Protein AF-A0A4S8JL20-F1 (afdb_monomer)

Nearest PDB structures (foldseek):
  6w2r-assembly4_D  TM=4.572E-01  e=1.177E-01  synthetic construct
  6zqd-assembly1_US  TM=4.495E-01  e=6.720E+00  Saccharomyces cerevisiae S288C

Solvent-accessible surface area (backbone atoms only — not comparable to full-atom values): 9460 Å² total; per-residue (Å²): 143,89,70,72,68,68,56,54,59,50,54,54,48,52,52,51,47,53,51,30,51,49,53,40,46,62,58,33,52,90,50,98,82,57,71,54,55,55,72,45,85,57,51,56,55,28,53,52,49,51,48,48,51,33,63,77,61,71,38,64,65,54,44,59,68,48,43,67,31,52,53,39,30,49,55,48,46,64,69,33,50,93,78,48,92,52,80,47,53,68,50,49,52,54,51,50,50,48,37,75,76,45,12,79,82,64,72,48,76,50,66,66,58,52,51,49,40,59,66,55,47,42,70,71,44,50,87,40,68,69,43,40,49,54,50,50,51,52,48,63,76,39,40,69,61,42,53,74,76,38,65,65,52,60,66,56,51,52,59,49,61,68,68,73,110

Secondary structure (DSSP, 8-state):
---HHHHHHHHHHHHHHHHHHHHHHHHT---TT---GGGSTTHHHHHHHHHHHHHHHT-HHHHHHHHHHHHHHHHHHHHHGGG-SS--HHHHHHHHHHHHHHTTTTT---HHHHHHIIIIIIHHHTTSHHHHHHHHHHHHHHHHHHHHH-TTHHHHHHHHHTT--

Structure (mmCIF, N/CA/C/O backbone):
data_AF-A0A4S8JL20-F1
#
_entry.id   AF-A0A4S8JL20-F1
#
loop_
_atom_site.group_PDB
_atom_site.id
_atom_site.type_symbol
_atom_site.label_atom_id
_atom_site.label_alt_id
_atom_site.label_comp_id
_atom_site.label_asym_id
_atom_site.label_entity_id
_atom_site.label_seq_id
_atom_site.pdbx_PDB_ins_code
_atom_site.Cartn_x
_atom_site.Cartn_y
_atom_site.Cartn_z
_atom_site.occupancy
_atom_site.B_iso_or_equiv
_atom_site.auth_seq_id
_atom_site.auth_comp_id
_atom_site.auth_asym_id
_atom_site.auth_atom_id
_atom_site.pdbx_PDB_model_num
ATOM 1 N N . MET A 1 1 ? -23.885 -17.151 32.090 1.00 40.88 1 MET A N 1
ATOM 2 C CA . MET A 1 1 ? -22.483 -16.675 32.041 1.00 40.88 1 MET A CA 1
ATOM 3 C C . MET A 1 1 ? -21.943 -16.972 30.650 1.00 40.88 1 MET A C 1
ATOM 5 O O . MET A 1 1 ? -21.710 -18.134 30.361 1.00 40.88 1 MET A O 1
ATOM 9 N N . ALA A 1 2 ? -21.852 -15.974 29.768 1.00 46.06 2 ALA A N 1
ATOM 10 C CA . ALA A 1 2 ? -21.387 -16.148 28.382 1.00 46.06 2 ALA A CA 1
ATOM 11 C C . ALA A 1 2 ? -20.677 -14.880 27.857 1.00 46.06 2 ALA A C 1
ATOM 13 O O . ALA A 1 2 ? -20.915 -14.448 26.737 1.00 46.06 2 ALA A O 1
ATOM 14 N N . THR A 1 3 ? -19.847 -14.242 28.689 1.00 47.47 3 THR A N 1
ATOM 15 C CA . THR A 1 3 ? -19.202 -12.947 28.381 1.00 47.47 3 THR A CA 1
ATOM 16 C C . THR A 1 3 ? -17.670 -12.989 28.326 1.00 47.47 3 THR A C 1
ATOM 18 O O . THR A 1 3 ? -17.055 -11.981 28.011 1.00 47.47 3 THR A O 1
ATOM 21 N N . THR A 1 4 ? -17.024 -14.132 28.573 1.00 54.81 4 THR A N 1
ATOM 22 C CA . THR A 1 4 ? -15.557 -14.185 28.765 1.00 54.81 4 THR A CA 1
ATOM 23 C C . THR A 1 4 ? -14.744 -14.393 27.476 1.00 54.81 4 THR A C 1
ATOM 25 O O . THR A 1 4 ? -13.574 -14.033 27.429 1.00 54.81 4 THR A O 1
ATOM 28 N N . THR A 1 5 ? -15.325 -14.932 26.400 1.00 53.25 5 THR A N 1
ATOM 29 C CA . THR A 1 5 ? -14.573 -15.272 25.172 1.00 53.25 5 THR A CA 1
ATOM 30 C C . THR A 1 5 ? -14.430 -14.113 24.183 1.00 53.25 5 THR A C 1
ATOM 32 O O . THR A 1 5 ? -13.385 -13.979 23.550 1.00 53.25 5 THR A O 1
ATOM 35 N N . ALA A 1 6 ? -15.441 -13.246 24.066 1.00 56.75 6 ALA A N 1
ATOM 36 C CA . ALA A 1 6 ? -15.399 -12.102 23.151 1.00 56.75 6 ALA A CA 1
ATOM 37 C C . ALA A 1 6 ? -14.403 -11.019 23.611 1.00 56.75 6 ALA A C 1
ATOM 39 O O . ALA A 1 6 ? -13.698 -10.439 22.788 1.00 56.75 6 ALA A O 1
ATOM 40 N N . ASP A 1 7 ? -14.298 -10.802 24.923 1.00 57.28 7 ASP A N 1
ATOM 41 C CA . ASP A 1 7 ? -13.452 -9.765 25.524 1.00 57.28 7 ASP A CA 1
ATOM 42 C C . ASP A 1 7 ? -11.949 -10.062 25.350 1.00 57.28 7 ASP A C 1
ATOM 44 O O . ASP A 1 7 ? -11.181 -9.203 24.922 1.00 57.28 7 ASP A O 1
ATOM 48 N N . SER A 1 8 ? -11.536 -11.325 25.530 1.00 60.75 8 SER A N 1
ATOM 49 C CA . SER A 1 8 ? -10.141 -11.745 25.306 1.00 60.75 8 SER A CA 1
ATOM 50 C C . SER A 1 8 ? -9.703 -11.560 23.849 1.00 60.75 8 SER A C 1
ATOM 52 O O . SER A 1 8 ? -8.616 -11.053 23.589 1.00 60.75 8 SER A O 1
ATOM 54 N N . SER A 1 9 ? -10.572 -11.903 22.889 1.00 65.00 9 SER A N 1
ATOM 55 C CA . SER A 1 9 ? -10.258 -11.789 21.456 1.00 65.00 9 SER A CA 1
ATOM 56 C C . SER A 1 9 ? -10.052 -10.343 20.990 1.00 65.00 9 SER A C 1
ATOM 58 O O . SER A 1 9 ? -9.282 -10.080 20.064 1.00 65.00 9 SER A O 1
ATOM 60 N N . ARG A 1 10 ? -10.720 -9.390 21.651 1.00 68.69 10 ARG A N 1
ATOM 61 C CA . ARG A 1 10 ? -10.596 -7.960 21.371 1.00 68.69 10 ARG A CA 1
ATOM 62 C C . ARG A 1 10 ? -9.290 -7.397 21.926 1.00 68.69 10 ARG A C 1
ATOM 64 O O . ARG A 1 10 ? -8.589 -6.690 21.209 1.00 68.69 10 ARG A O 1
ATOM 71 N N . VAL A 1 11 ? -8.942 -7.757 23.159 1.00 71.81 11 VAL A N 1
ATOM 72 C CA . VAL A 1 11 ? -7.690 -7.333 23.806 1.00 71.81 11 VAL A CA 1
ATOM 73 C C . VAL A 1 11 ? -6.467 -7.845 23.041 1.00 71.81 11 VAL A C 1
ATOM 75 O O . VAL A 1 11 ? -5.492 -7.113 22.875 1.00 71.81 11 VAL A O 1
ATOM 78 N N . ASP A 1 12 ? -6.516 -9.078 22.538 1.00 76.62 12 ASP A N 1
ATOM 79 C CA . ASP A 1 12 ? -5.417 -9.638 21.748 1.00 76.62 12 ASP A CA 1
ATOM 80 C C . ASP A 1 12 ? -5.263 -8.919 20.397 1.00 76.62 12 ASP A C 1
ATOM 82 O O . ASP A 1 12 ? -4.142 -8.609 19.992 1.00 76.62 12 ASP A O 1
ATOM 86 N N . ARG A 1 13 ? -6.375 -8.542 19.749 1.00 77.44 13 ARG A N 1
ATOM 87 C CA . ARG A 1 13 ? -6.371 -7.733 18.516 1.00 77.44 13 ARG A CA 1
ATOM 88 C C . ARG A 1 13 ? -5.818 -6.323 18.740 1.00 77.44 13 ARG A C 1
ATOM 90 O O . ARG A 1 13 ? -5.075 -5.821 17.903 1.00 77.44 13 ARG A O 1
ATOM 97 N N . GLU A 1 14 ? -6.166 -5.681 19.852 1.00 79.38 14 GLU A N 1
ATOM 98 C CA . GLU A 1 14 ? -5.657 -4.348 20.202 1.00 79.38 14 GLU A CA 1
ATOM 99 C C . GLU A 1 14 ? -4.142 -4.374 20.475 1.00 79.38 14 GLU A C 1
ATOM 101 O O . GLU A 1 14 ? -3.418 -3.488 20.018 1.00 79.38 14 GLU A O 1
ATOM 106 N N . LYS A 1 15 ? -3.635 -5.420 21.142 1.00 82.81 15 LYS A N 1
ATOM 107 C CA . LYS A 1 15 ? -2.187 -5.618 21.338 1.00 82.81 15 LYS A CA 1
ATOM 108 C C . LYS A 1 15 ? -1.448 -5.854 20.020 1.00 82.81 15 LYS A C 1
ATOM 110 O O . LYS A 1 15 ? -0.370 -5.290 19.829 1.00 82.81 15 LYS A O 1
ATOM 115 N N . ASP A 1 16 ? -2.019 -6.665 19.131 1.00 87.94 16 ASP A N 1
ATOM 116 C CA . ASP A 1 16 ? -1.450 -6.956 17.809 1.00 87.94 16 ASP A CA 1
ATOM 117 C C . ASP A 1 16 ? -1.391 -5.688 16.939 1.00 87.94 16 ASP A C 1
ATOM 119 O O . ASP A 1 16 ? -0.351 -5.343 16.371 1.00 87.94 16 ASP A O 1
ATOM 123 N N . TRP A 1 17 ? -2.474 -4.905 16.940 1.00 89.50 17 TRP A N 1
ATOM 124 C CA . TRP A 1 17 ? -2.530 -3.590 16.299 1.00 89.50 17 TRP A CA 1
ATOM 125 C C . TRP A 1 17 ? -1.431 -2.652 16.802 1.00 89.50 17 TRP A C 1
ATOM 127 O O . TRP A 1 17 ? -0.679 -2.075 16.012 1.00 89.50 17 TRP A O 1
ATOM 137 N N . ASP A 1 18 ? -1.312 -2.508 18.120 1.00 92.25 18 ASP A N 1
ATOM 138 C CA . ASP A 1 18 ? -0.335 -1.621 18.740 1.00 92.25 18 ASP A CA 1
ATOM 139 C C . ASP A 1 18 ? 1.110 -2.038 18.446 1.00 92.25 18 ASP A C 1
ATOM 141 O O . ASP A 1 18 ? 1.989 -1.177 18.329 1.00 92.25 18 ASP A O 1
ATOM 145 N N . PHE A 1 19 ? 1.383 -3.339 18.344 1.00 92.69 19 PHE A N 1
ATOM 146 C CA . PHE A 1 19 ? 2.692 -3.852 17.948 1.00 92.69 19 PHE A CA 1
ATOM 147 C C . PHE A 1 19 ? 3.037 -3.425 16.516 1.00 92.69 19 PHE A C 1
ATOM 149 O O . PHE A 1 19 ? 4.073 -2.789 16.282 1.00 92.69 19 PHE A O 1
ATOM 156 N N . HIS A 1 20 ? 2.143 -3.694 15.563 1.00 94.31 20 HIS A N 1
ATOM 157 C CA . HIS A 1 20 ? 2.377 -3.356 14.162 1.00 94.31 20 HIS A CA 1
ATOM 158 C C . HIS A 1 20 ? 2.422 -1.843 13.924 1.00 94.31 20 HIS A C 1
ATOM 160 O O . HIS A 1 20 ? 3.275 -1.361 13.176 1.00 94.31 20 HIS A O 1
ATOM 166 N N . LEU A 1 21 ? 1.597 -1.061 14.625 1.00 92.69 21 LEU A N 1
ATOM 167 C CA . LEU A 1 21 ? 1.604 0.397 14.515 1.00 92.69 21 LEU A CA 1
ATOM 168 C C . LEU A 1 21 ? 2.922 1.003 15.023 1.00 92.69 21 LEU A C 1
ATOM 170 O O . LEU A 1 21 ? 3.432 1.963 14.439 1.00 92.69 21 LEU A O 1
ATOM 174 N N . ARG A 1 22 ? 3.516 0.428 16.078 1.00 92.25 22 ARG A N 1
ATOM 175 C CA . ARG A 1 22 ? 4.854 0.822 16.553 1.00 92.25 22 ARG A CA 1
ATOM 176 C C . ARG A 1 22 ? 5.938 0.498 15.523 1.00 92.25 22 ARG A C 1
ATOM 178 O O . ARG A 1 22 ? 6.806 1.341 15.299 1.00 92.25 22 ARG A O 1
ATOM 185 N N . SER A 1 23 ? 5.867 -0.666 14.873 1.00 91.81 23 SER A N 1
ATOM 186 C CA . SER A 1 23 ? 6.782 -1.044 13.782 1.00 91.81 23 SER A CA 1
ATOM 187 C C . SER A 1 23 ? 6.697 -0.060 12.605 1.00 91.81 23 SER A C 1
ATOM 189 O O . SER A 1 23 ? 7.731 0.438 12.151 1.00 91.81 23 SER A O 1
ATOM 191 N N . LEU A 1 24 ? 5.482 0.318 12.186 1.00 91.88 24 LEU A N 1
ATOM 192 C CA . LEU A 1 24 ? 5.260 1.351 11.167 1.00 91.88 24 LEU A CA 1
ATOM 193 C C . LEU A 1 24 ? 5.849 2.698 11.591 1.00 91.88 24 LEU A C 1
ATOM 195 O O . LEU A 1 24 ? 6.581 3.313 10.826 1.00 91.88 24 LEU A O 1
ATOM 199 N N . SER A 1 25 ? 5.570 3.139 12.818 1.00 90.56 25 SER A N 1
ATOM 200 C CA . SER A 1 25 ? 6.074 4.409 13.352 1.00 90.56 25 SER A CA 1
ATOM 201 C C . SER A 1 25 ? 7.604 4.466 13.386 1.00 90.56 25 SER A C 1
ATOM 203 O O . SER A 1 25 ? 8.195 5.476 13.006 1.00 90.56 25 SER A O 1
ATOM 205 N N . SER A 1 26 ? 8.266 3.371 13.775 1.00 89.00 26 SER A N 1
ATOM 206 C CA . SER A 1 26 ? 9.731 3.273 13.766 1.00 89.00 26 SER A CA 1
ATOM 207 C C . SER A 1 26 ? 10.296 3.410 12.352 1.00 89.00 26 SER A C 1
ATOM 209 O O . SER A 1 26 ? 11.214 4.196 12.124 1.00 89.00 26 SER A O 1
ATOM 211 N N . ASN A 1 27 ? 9.694 2.707 11.390 1.00 88.62 27 ASN A N 1
ATOM 212 C CA . ASN A 1 27 ? 10.085 2.750 9.982 1.00 88.62 27 ASN A CA 1
ATOM 213 C C . ASN A 1 27 ? 9.594 4.008 9.244 1.00 88.62 27 ASN A C 1
ATOM 215 O O . ASN A 1 27 ? 10.004 4.257 8.117 1.00 88.62 27 ASN A O 1
ATOM 219 N N . ALA A 1 28 ? 8.752 4.840 9.854 1.00 85.44 28 ALA A N 1
ATOM 220 C CA . ALA A 1 28 ? 8.304 6.114 9.294 1.00 85.44 28 ALA A CA 1
ATOM 221 C C . ALA A 1 28 ? 9.170 7.310 9.736 1.00 85.44 28 ALA A C 1
ATOM 223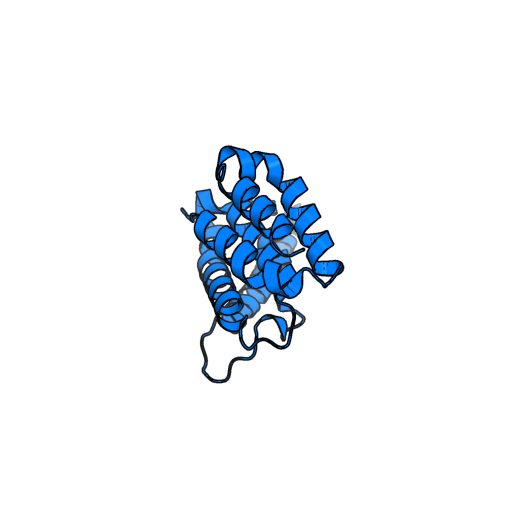 O O . ALA A 1 28 ? 8.939 8.430 9.282 1.00 85.44 28 ALA A O 1
ATOM 224 N N . ARG A 1 29 ? 10.148 7.114 10.633 1.00 81.75 29 ARG A N 1
ATOM 225 C CA . ARG A 1 29 ? 11.023 8.189 11.131 1.00 81.75 29 ARG A CA 1
ATOM 226 C C . ARG A 1 29 ? 12.132 8.540 10.133 1.00 81.75 29 ARG A C 1
ATOM 228 O O . ARG A 1 29 ? 12.918 7.682 9.749 1.00 81.75 29 ARG A O 1
ATOM 235 N N . ASP A 1 30 ? 12.261 9.830 9.824 1.00 65.56 30 ASP A N 1
ATOM 236 C CA . ASP A 1 30 ? 13.342 10.410 9.009 1.00 65.56 30 ASP A CA 1
ATOM 237 C C . ASP A 1 30 ? 14.615 10.679 9.829 1.00 65.56 30 ASP A C 1
ATOM 239 O O . ASP A 1 30 ? 15.095 11.808 9.930 1.00 65.56 30 ASP A O 1
ATOM 243 N N . SER A 1 31 ? 15.169 9.658 10.485 1.00 59.62 31 SER A N 1
ATOM 244 C CA . SER A 1 31 ? 16.499 9.808 11.089 1.00 59.62 31 SER A CA 1
ATOM 245 C C . SER A 1 31 ? 17.577 9.699 10.010 1.00 59.62 31 SER A C 1
ATOM 247 O O . SER A 1 31 ? 17.503 8.837 9.142 1.00 59.62 31 SER A O 1
ATOM 249 N N . SER A 1 32 ? 18.611 10.541 10.080 1.00 51.78 32 SER A N 1
ATOM 250 C CA . SER A 1 32 ? 19.749 10.549 9.143 1.00 51.78 32 SER A CA 1
ATOM 251 C C . SER A 1 32 ? 20.562 9.244 9.126 1.00 51.78 32 SER A C 1
ATOM 253 O O . SER A 1 32 ? 21.361 9.033 8.221 1.00 51.78 32 SER A O 1
ATOM 255 N N . SER A 1 33 ? 20.347 8.367 10.109 1.00 52.06 33 SER A N 1
ATOM 256 C CA . SER A 1 33 ? 20.893 7.009 10.203 1.00 52.06 33 SER A CA 1
ATOM 257 C C . SER A 1 33 ? 19.896 5.906 9.825 1.00 52.06 33 SER A C 1
ATOM 259 O O . SER A 1 33 ? 20.243 4.728 9.899 1.00 52.06 33 SER A O 1
ATOM 261 N N . ALA A 1 34 ? 18.649 6.249 9.488 1.00 58.94 34 ALA A N 1
ATOM 262 C CA . ALA A 1 34 ? 17.609 5.262 9.238 1.00 58.94 34 ALA A CA 1
ATOM 263 C C . ALA A 1 34 ? 17.838 4.592 7.880 1.00 58.94 34 ALA A C 1
ATOM 265 O O . ALA A 1 34 ? 17.827 5.248 6.838 1.00 58.94 34 ALA A O 1
ATOM 266 N N . SER A 1 35 ? 18.024 3.275 7.917 1.00 69.44 35 SER A N 1
ATOM 267 C CA . SER A 1 35 ? 18.146 2.422 6.741 1.00 69.44 35 SER A CA 1
ATOM 268 C C . SER A 1 35 ? 16.909 2.507 5.839 1.00 69.44 35 SER A C 1
ATOM 270 O O . SER A 1 35 ? 15.833 2.963 6.249 1.00 69.44 35 SER A O 1
ATOM 272 N N . ASP A 1 36 ? 17.089 2.049 4.601 1.00 79.25 36 ASP A N 1
ATOM 273 C CA . ASP A 1 36 ? 16.018 1.769 3.646 1.00 79.25 36 ASP A CA 1
ATOM 274 C C . ASP A 1 36 ? 14.878 0.991 4.338 1.00 79.25 36 ASP A C 1
ATOM 276 O O . ASP A 1 36 ? 15.165 -0.027 4.976 1.00 79.25 36 ASP A O 1
ATOM 280 N N . PRO A 1 37 ? 13.608 1.446 4.274 1.00 83.31 37 PRO A N 1
ATOM 281 C CA . PRO A 1 37 ? 12.505 0.769 4.954 1.00 83.31 37 PRO A CA 1
ATOM 282 C C . PRO A 1 37 ? 12.400 -0.720 4.614 1.00 83.31 37 PRO A C 1
ATOM 284 O O . PRO A 1 37 ? 12.148 -1.529 5.503 1.00 83.31 37 PRO A O 1
ATOM 287 N N . ALA A 1 38 ? 12.663 -1.100 3.361 1.00 83.44 38 ALA A N 1
ATOM 288 C CA . ALA A 1 38 ? 12.630 -2.496 2.926 1.00 83.44 38 ALA A CA 1
ATOM 289 C C . ALA A 1 38 ? 13.753 -3.376 3.521 1.00 83.44 38 ALA A C 1
ATOM 291 O O . ALA A 1 38 ? 13.714 -4.597 3.376 1.00 83.44 38 ALA A O 1
ATOM 292 N N . SER A 1 39 ? 14.717 -2.793 4.244 1.00 84.56 39 SER A N 1
ATOM 293 C CA . SER A 1 39 ? 15.718 -3.549 5.010 1.00 84.56 39 SER A CA 1
ATOM 294 C C . SER A 1 39 ? 15.150 -4.208 6.271 1.00 84.56 39 SER A C 1
ATOM 296 O O . SER A 1 39 ? 15.755 -5.152 6.776 1.00 84.56 39 SER A O 1
ATOM 298 N N . ASP A 1 40 ? 14.016 -3.732 6.797 1.00 85.94 40 ASP A N 1
ATOM 299 C CA . ASP A 1 40 ? 13.312 -4.400 7.895 1.00 85.94 40 ASP A CA 1
ATOM 300 C C . ASP A 1 40 ? 12.432 -5.529 7.324 1.00 85.94 40 ASP A C 1
ATOM 302 O O . ASP A 1 40 ? 11.413 -5.250 6.689 1.00 85.94 40 ASP A O 1
ATOM 306 N N . PRO A 1 41 ? 12.753 -6.816 7.558 1.00 82.19 41 PRO A N 1
ATOM 307 C CA . PRO A 1 41 ? 11.986 -7.921 6.985 1.00 82.19 41 PRO A CA 1
ATOM 308 C C . PRO A 1 41 ? 10.548 -8.005 7.528 1.00 82.19 41 PRO A C 1
ATOM 310 O O . PRO A 1 41 ? 9.698 -8.663 6.921 1.00 82.19 41 PRO A O 1
ATOM 313 N N . TYR A 1 42 ? 10.246 -7.342 8.650 1.00 88.94 42 TYR A N 1
ATOM 314 C CA . TYR A 1 42 ? 8.926 -7.376 9.278 1.00 88.94 42 TYR A CA 1
ATOM 315 C C . TYR A 1 42 ? 8.002 -6.252 8.808 1.00 88.94 42 TYR A C 1
ATOM 317 O O . TYR A 1 42 ? 6.787 -6.364 8.990 1.00 88.94 42 TYR A O 1
ATOM 325 N N . ILE A 1 43 ? 8.521 -5.192 8.175 1.00 93.56 43 ILE A N 1
ATOM 326 C CA . ILE A 1 43 ? 7.704 -4.014 7.849 1.00 93.56 43 ILE A CA 1
ATOM 327 C C . ILE A 1 43 ? 6.559 -4.352 6.894 1.00 93.56 43 ILE A C 1
ATOM 329 O O . ILE A 1 43 ? 5.428 -3.913 7.101 1.00 93.56 43 ILE A O 1
ATOM 333 N N . LEU A 1 44 ? 6.817 -5.202 5.896 1.00 94.25 44 LEU A N 1
ATOM 334 C CA . LEU A 1 44 ? 5.797 -5.652 4.955 1.00 94.25 44 LEU A CA 1
ATOM 335 C C . LEU A 1 44 ? 4.671 -6.397 5.677 1.00 94.25 44 LEU A C 1
ATOM 337 O O . LEU A 1 44 ? 3.496 -6.182 5.381 1.00 94.25 44 LEU A O 1
ATOM 341 N N . GLN A 1 45 ? 5.023 -7.260 6.633 1.00 94.56 45 GLN A N 1
ATOM 342 C CA . GLN A 1 45 ? 4.027 -7.975 7.424 1.00 94.56 45 GLN A CA 1
ATOM 343 C C . GLN A 1 45 ? 3.228 -7.022 8.310 1.00 94.56 45 GLN A C 1
ATOM 345 O O . GLN A 1 45 ? 2.007 -7.141 8.364 1.00 94.56 45 GLN A O 1
ATOM 350 N N . SER A 1 46 ? 3.881 -6.039 8.929 1.00 95.62 46 SER A N 1
ATOM 351 C CA . SER A 1 46 ? 3.193 -5.032 9.735 1.00 95.62 46 SER A CA 1
ATOM 352 C C . SER A 1 46 ? 2.203 -4.205 8.921 1.00 95.62 46 SER A C 1
ATOM 354 O O . SER A 1 46 ? 1.078 -4.005 9.372 1.00 95.62 46 SER A O 1
ATOM 356 N N . VAL A 1 47 ? 2.555 -3.778 7.703 1.00 96.12 47 VAL A N 1
ATOM 357 C CA . VAL A 1 47 ? 1.613 -3.044 6.838 1.00 96.12 47 VAL A CA 1
ATOM 358 C C . VAL A 1 47 ? 0.420 -3.925 6.455 1.00 96.12 47 VAL A C 1
ATOM 360 O O . VAL A 1 47 ? -0.718 -3.469 6.551 1.00 96.12 47 VAL A O 1
ATOM 363 N N . LYS A 1 48 ? 0.653 -5.195 6.091 1.00 95.38 48 LYS A N 1
ATOM 364 C CA . LYS A 1 48 ? -0.429 -6.149 5.780 1.00 95.38 48 LYS A CA 1
ATOM 365 C C . LYS A 1 48 ? -1.363 -6.365 6.970 1.00 95.38 48 LYS A C 1
ATOM 367 O O . LYS A 1 48 ? -2.575 -6.312 6.807 1.00 95.38 48 LYS A O 1
ATOM 372 N N . LYS A 1 49 ? -0.814 -6.535 8.172 1.00 95.06 49 LYS A N 1
ATOM 373 C CA . LYS A 1 49 ? -1.604 -6.741 9.392 1.00 95.06 49 LYS A CA 1
ATOM 374 C C . LYS A 1 49 ? -2.426 -5.519 9.776 1.00 95.06 49 LYS A C 1
ATOM 376 O O . LYS A 1 49 ? -3.597 -5.661 10.111 1.00 95.06 49 LYS A O 1
ATOM 381 N N . ILE A 1 50 ? -1.858 -4.321 9.653 1.00 94.38 50 ILE A N 1
ATOM 382 C CA . ILE A 1 50 ? -2.606 -3.072 9.837 1.00 94.38 50 ILE A CA 1
ATOM 383 C C . ILE A 1 50 ? -3.747 -2.962 8.821 1.00 94.38 50 ILE A C 1
ATOM 385 O O . ILE A 1 50 ? -4.864 -2.619 9.203 1.00 94.38 50 ILE A O 1
ATOM 389 N N . TYR A 1 51 ? -3.490 -3.290 7.553 1.00 94.38 51 TYR A N 1
ATOM 390 C CA . TYR A 1 51 ? -4.523 -3.327 6.520 1.00 94.38 51 TYR A CA 1
ATOM 391 C C . TYR A 1 51 ? -5.642 -4.320 6.871 1.00 94.38 51 TYR A C 1
ATOM 393 O O . TYR A 1 51 ? -6.813 -3.947 6.844 1.00 94.38 51 TYR A O 1
ATOM 401 N N . ASP A 1 52 ? -5.298 -5.553 7.251 1.00 93.00 52 ASP A N 1
ATOM 402 C CA . ASP A 1 52 ? -6.276 -6.594 7.578 1.00 93.00 52 ASP A CA 1
ATOM 403 C C . ASP A 1 52 ? -7.135 -6.198 8.785 1.00 93.00 52 ASP A C 1
ATOM 405 O O . ASP A 1 52 ? -8.360 -6.276 8.716 1.00 93.00 52 ASP A O 1
ATOM 409 N N . ILE A 1 53 ? -6.517 -5.692 9.859 1.00 90.88 53 ILE A N 1
ATOM 410 C CA . ILE A 1 53 ? -7.236 -5.239 11.058 1.00 90.88 53 ILE A CA 1
ATOM 411 C C . ILE A 1 53 ? -8.154 -4.052 10.731 1.00 90.88 53 ILE A C 1
ATOM 413 O O . ILE A 1 53 ? -9.295 -4.023 11.196 1.00 90.88 53 ILE A O 1
ATOM 417 N N . ALA A 1 54 ? -7.695 -3.092 9.920 1.00 90.06 54 ALA A N 1
ATOM 418 C CA . ALA A 1 54 ? -8.518 -1.961 9.489 1.00 90.06 54 ALA A CA 1
ATOM 419 C C . ALA A 1 54 ? -9.708 -2.418 8.626 1.00 90.06 54 ALA A C 1
ATOM 421 O O . ALA A 1 54 ? -10.832 -1.954 8.829 1.00 90.06 54 ALA A O 1
ATOM 422 N N . ARG A 1 55 ? -9.482 -3.375 7.716 1.00 88.19 55 ARG A N 1
ATOM 423 C CA . ARG A 1 55 ? -10.512 -3.942 6.836 1.00 88.19 55 ARG A CA 1
ATOM 424 C C . ARG A 1 55 ? -11.556 -4.743 7.610 1.00 88.19 55 ARG A C 1
ATOM 426 O O . ARG A 1 55 ? -12.747 -4.553 7.400 1.00 88.19 55 ARG A O 1
ATOM 433 N N . GLU A 1 56 ? -11.121 -5.638 8.493 1.00 86.38 56 GLU A N 1
ATOM 434 C CA . GLU A 1 56 ? -12.009 -6.486 9.299 1.00 86.38 56 GLU A CA 1
ATOM 435 C C . GLU A 1 56 ? -12.737 -5.701 10.390 1.00 86.38 56 GLU A C 1
ATOM 437 O O . GLU A 1 56 ? -13.861 -6.036 10.756 1.00 86.38 56 GLU A O 1
ATOM 442 N N . GLY A 1 57 ? -12.080 -4.682 10.946 1.00 70.44 57 GLY A N 1
ATOM 443 C CA . GLY A 1 57 ? -12.650 -3.838 11.987 1.00 70.44 57 GLY A CA 1
ATOM 444 C C . GLY A 1 57 ? -13.702 -2.862 11.467 1.00 70.44 57 GLY A C 1
ATOM 445 O O . GLY A 1 57 ? -14.509 -2.394 12.266 1.00 70.44 57 GLY A O 1
ATOM 446 N N . GLY A 1 58 ? -13.682 -2.526 10.169 1.00 72.44 58 GLY A N 1
ATOM 447 C CA . GLY A 1 58 ? -14.582 -1.535 9.564 1.00 72.44 58 GLY A CA 1
ATOM 448 C C . GLY A 1 58 ? -14.530 -0.157 10.239 1.00 72.44 58 GLY A C 1
ATOM 449 O O . GLY A 1 58 ? -15.459 0.632 10.106 1.00 72.44 58 GLY A O 1
ATOM 450 N N . SER A 1 59 ? -13.481 0.115 11.021 1.00 82.50 59 SER A N 1
ATOM 451 C CA . SER A 1 59 ? -13.377 1.297 11.870 1.00 82.50 59 SER A CA 1
ATOM 452 C C . SER A 1 59 ? -12.581 2.378 11.154 1.00 82.50 59 SER A C 1
ATOM 454 O O . SER A 1 59 ? -11.361 2.277 11.004 1.00 82.50 59 SER A O 1
ATOM 456 N N . GLU A 1 60 ? -13.274 3.444 10.762 1.00 90.69 60 GLU A N 1
ATOM 457 C CA . GLU A 1 60 ? -12.658 4.646 10.194 1.00 90.69 60 GLU A CA 1
ATOM 458 C C . GLU A 1 60 ? -11.611 5.261 11.138 1.00 90.69 60 GLU A C 1
ATOM 460 O O . GLU A 1 60 ? -10.606 5.809 10.690 1.00 90.69 60 GLU A O 1
ATOM 465 N N . GLU A 1 61 ? -11.784 5.095 12.453 1.00 90.94 61 GLU A N 1
ATOM 466 C CA . GLU A 1 61 ? -10.817 5.542 13.457 1.00 90.94 61 GLU A CA 1
ATOM 467 C C . GLU A 1 61 ? -9.477 4.799 13.337 1.00 90.94 61 GLU A C 1
ATOM 469 O O . GLU A 1 61 ? -8.414 5.422 13.383 1.00 90.94 61 GLU A O 1
ATOM 474 N N . LEU A 1 62 ? -9.499 3.474 13.150 1.00 91.69 62 LEU A N 1
ATOM 475 C CA . LEU A 1 62 ? -8.274 2.686 12.970 1.00 91.69 62 LEU A CA 1
ATOM 476 C C . LEU A 1 62 ? -7.530 3.117 11.706 1.00 91.69 62 LEU A C 1
ATOM 478 O O . LEU A 1 62 ? -6.312 3.314 11.736 1.00 91.69 62 LEU A O 1
ATOM 482 N N . VAL A 1 63 ? -8.270 3.340 10.620 1.00 94.19 63 VAL A N 1
ATOM 483 C CA . VAL A 1 63 ? -7.723 3.866 9.367 1.00 94.19 63 VAL A CA 1
ATOM 484 C C . VAL A 1 63 ? -7.069 5.231 9.598 1.00 94.19 63 VAL A C 1
ATOM 486 O O . VAL A 1 63 ? -5.898 5.415 9.251 1.00 94.19 63 VAL A O 1
ATOM 489 N N . ALA A 1 64 ? -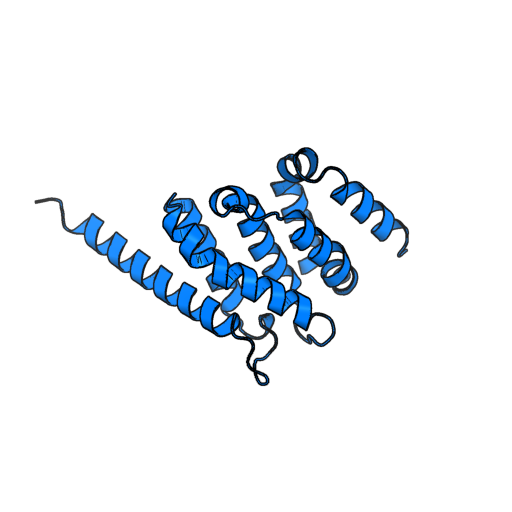7.777 6.169 10.233 1.00 94.44 64 ALA A N 1
ATOM 490 C CA . ALA A 1 64 ? -7.275 7.512 10.514 1.00 94.44 64 ALA A CA 1
ATOM 491 C C . ALA A 1 64 ? -6.021 7.498 11.406 1.00 94.44 64 ALA A C 1
ATOM 493 O O . ALA A 1 64 ? -5.120 8.321 11.229 1.00 94.44 64 ALA A O 1
ATOM 494 N N . ARG A 1 65 ? -5.919 6.539 12.334 1.00 93.94 65 ARG A N 1
ATOM 495 C CA . ARG A 1 65 ? -4.746 6.360 13.205 1.00 93.94 65 ARG A CA 1
ATOM 496 C C . ARG A 1 65 ? -3.542 5.757 12.479 1.00 93.94 65 ARG A C 1
ATOM 498 O O . ARG A 1 65 ? -2.409 6.149 12.768 1.00 93.94 65 ARG A O 1
ATOM 505 N N . ALA A 1 66 ? -3.756 4.820 11.558 1.00 94.81 66 ALA A N 1
ATOM 506 C CA . ALA A 1 66 ? -2.678 4.191 10.791 1.00 94.81 66 ALA A CA 1
ATOM 507 C C . ALA A 1 66 ? -2.151 5.082 9.659 1.00 94.81 66 ALA A C 1
ATOM 509 O O . ALA A 1 66 ? -0.941 5.110 9.402 1.00 94.81 66 ALA A O 1
ATOM 510 N N . TYR A 1 67 ? -3.042 5.835 9.009 1.00 96.12 67 TYR A N 1
ATOM 511 C CA . TYR A 1 67 ? -2.742 6.601 7.802 1.00 96.12 67 TYR A CA 1
ATOM 512 C C . TYR A 1 67 ? -1.498 7.503 7.907 1.00 96.12 67 TYR A C 1
ATOM 514 O O . TYR A 1 67 ? -0.653 7.420 7.014 1.00 96.12 67 TYR A O 1
ATOM 522 N N . PRO A 1 68 ? -1.284 8.304 8.973 1.00 95.62 68 PRO A N 1
ATOM 523 C CA . PRO A 1 68 ? -0.104 9.161 9.065 1.00 95.62 68 PRO A CA 1
ATOM 524 C C . PRO A 1 68 ? 1.219 8.392 8.989 1.00 95.62 68 PRO A C 1
ATOM 526 O O . PRO A 1 68 ? 2.179 8.890 8.402 1.00 95.62 68 PRO A O 1
ATOM 529 N N . GLN A 1 69 ? 1.278 7.187 9.568 1.00 95.44 69 GLN A N 1
ATOM 530 C CA . GLN A 1 69 ? 2.489 6.363 9.540 1.00 95.44 69 GLN A CA 1
ATOM 531 C C . GLN A 1 69 ? 2.667 5.694 8.179 1.00 95.44 69 GLN A C 1
ATOM 533 O O . GLN A 1 69 ? 3.772 5.689 7.646 1.00 95.44 69 GLN A O 1
ATOM 538 N N . ILE A 1 70 ? 1.578 5.202 7.584 1.00 96.62 70 ILE A N 1
ATOM 539 C CA . ILE A 1 70 ? 1.587 4.597 6.245 1.00 96.62 70 ILE A CA 1
ATOM 540 C C . ILE A 1 70 ? 2.007 5.618 5.183 1.00 96.62 70 ILE A C 1
ATOM 542 O O . ILE A 1 70 ? 2.868 5.326 4.356 1.00 96.62 70 ILE A O 1
ATOM 546 N N . ASN A 1 71 ? 1.456 6.833 5.227 1.00 96.50 71 ASN A N 1
ATOM 547 C CA . ASN A 1 71 ? 1.800 7.882 4.273 1.00 96.50 71 ASN A CA 1
ATOM 548 C C . ASN A 1 71 ? 3.269 8.298 4.399 1.00 96.50 71 ASN A C 1
ATOM 550 O O . ASN A 1 71 ? 3.980 8.367 3.401 1.00 96.50 71 ASN A O 1
ATOM 554 N N . LYS A 1 72 ? 3.767 8.49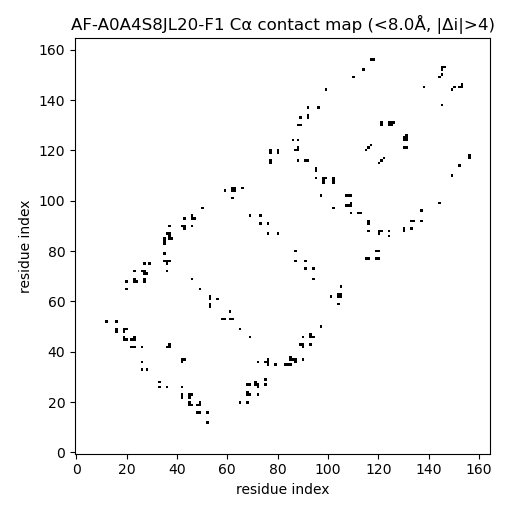8 5.625 1.00 94.75 72 LYS A N 1
ATOM 555 C CA . LYS A 1 72 ? 5.194 8.782 5.844 1.00 94.75 72 LYS A CA 1
ATOM 556 C C . LYS A 1 72 ? 6.086 7.648 5.349 1.00 94.75 72 LYS A C 1
ATOM 558 O O . LYS A 1 72 ? 7.065 7.911 4.658 1.00 94.75 72 LYS A O 1
ATOM 563 N N . LEU A 1 73 ? 5.726 6.401 5.650 1.00 94.75 73 LEU A N 1
ATOM 564 C CA . LEU A 1 73 ? 6.453 5.228 5.177 1.00 94.75 73 LEU A CA 1
ATOM 565 C C . LEU A 1 73 ? 6.516 5.190 3.644 1.00 94.75 73 LEU A C 1
ATOM 567 O O . LEU A 1 73 ? 7.593 4.974 3.096 1.00 94.75 73 LEU A O 1
ATOM 571 N N . PHE A 1 74 ? 5.408 5.475 2.954 1.00 95.50 74 PHE A N 1
ATOM 572 C CA . PHE A 1 74 ? 5.380 5.579 1.494 1.00 95.50 74 PHE A CA 1
ATOM 573 C C . PHE A 1 74 ? 6.361 6.636 0.975 1.00 95.50 74 PHE A C 1
ATOM 575 O O . PHE A 1 74 ? 7.190 6.335 0.116 1.00 95.50 74 PHE A O 1
ATOM 582 N N . GLN A 1 75 ? 6.315 7.854 1.526 1.00 93.50 75 GLN A N 1
ATOM 583 C CA . GLN A 1 75 ? 7.213 8.937 1.111 1.00 93.50 75 GLN A CA 1
ATOM 584 C C . GLN A 1 75 ? 8.685 8.579 1.349 1.00 93.50 75 GLN A C 1
ATOM 586 O O . GLN A 1 75 ? 9.530 8.866 0.497 1.00 93.50 75 GLN A O 1
ATOM 591 N N . ARG A 1 76 ? 8.995 7.894 2.458 1.00 90.56 76 ARG A N 1
ATOM 592 C CA . ARG A 1 76 ? 10.345 7.381 2.735 1.00 90.56 76 ARG A CA 1
ATOM 593 C C . ARG A 1 76 ? 10.783 6.339 1.717 1.00 90.56 76 ARG A C 1
ATOM 595 O O . ARG A 1 76 ? 11.883 6.460 1.192 1.00 90.56 76 ARG A O 1
ATOM 602 N N . CYS A 1 77 ? 9.930 5.364 1.402 1.00 91.62 77 CYS A N 1
ATOM 603 C CA . CYS A 1 77 ? 10.228 4.344 0.395 1.00 91.62 77 CYS A CA 1
ATOM 604 C C . CYS A 1 77 ? 10.525 4.999 -0.961 1.00 91.62 77 CYS A C 1
ATOM 606 O O . CYS A 1 77 ? 11.557 4.719 -1.561 1.00 91.62 77 CYS A O 1
ATOM 608 N N . VAL A 1 78 ? 9.676 5.935 -1.408 1.00 91.19 78 VAL A N 1
ATOM 609 C CA . VAL A 1 78 ? 9.865 6.661 -2.677 1.00 91.19 78 VAL A CA 1
ATOM 610 C C . VAL A 1 78 ? 11.155 7.485 -2.675 1.00 91.19 78 VAL A C 1
ATOM 612 O O . VAL A 1 78 ? 11.893 7.464 -3.659 1.00 91.19 78 VAL A O 1
ATOM 615 N N . SER A 1 79 ? 11.452 8.180 -1.576 1.00 89.19 79 SER A N 1
ATOM 616 C CA . SER A 1 79 ? 12.664 9.002 -1.442 1.00 89.19 79 SER A CA 1
ATOM 617 C C . SER A 1 79 ? 13.939 8.161 -1.373 1.00 89.19 79 SER A C 1
ATOM 619 O O . SER A 1 79 ? 14.983 8.588 -1.860 1.00 89.19 79 SER A O 1
ATOM 621 N N . ALA A 1 80 ? 13.856 6.961 -0.793 1.00 87.31 80 ALA A N 1
ATOM 622 C CA . ALA A 1 80 ? 14.966 6.026 -0.692 1.00 87.31 80 ALA A CA 1
ATOM 623 C C . ALA A 1 80 ? 15.265 5.322 -2.018 1.00 87.31 80 ALA A C 1
ATOM 625 O O . ALA A 1 80 ? 16.406 4.894 -2.193 1.00 87.31 80 ALA A O 1
ATOM 626 N N . LEU A 1 81 ? 14.301 5.237 -2.956 1.00 87.19 81 LEU A N 1
ATOM 627 C CA . LEU A 1 81 ? 14.463 4.515 -4.225 1.00 87.19 81 LEU A CA 1
ATOM 628 C C . LEU A 1 81 ? 15.840 4.771 -4.853 1.00 87.19 81 LEU A C 1
ATOM 630 O O . LEU A 1 81 ? 16.577 3.803 -4.965 1.00 87.19 81 LEU A O 1
ATOM 634 N N . PRO A 1 82 ? 16.296 6.002 -5.155 1.00 83.94 82 PRO A N 1
ATOM 635 C CA . PRO A 1 82 ? 17.544 6.210 -5.900 1.00 83.94 82 PRO A CA 1
ATOM 636 C C . PRO A 1 82 ? 18.806 5.599 -5.266 1.00 83.94 82 PRO A C 1
ATOM 638 O O . PRO A 1 82 ? 19.759 5.313 -5.982 1.00 83.94 82 PRO A O 1
ATOM 641 N N . GLN A 1 83 ? 18.824 5.413 -3.943 1.00 81.06 83 GLN A N 1
ATOM 642 C CA . GLN A 1 83 ? 19.980 4.925 -3.175 1.00 81.06 83 GLN A CA 1
ATOM 643 C C . GLN A 1 83 ? 19.744 3.549 -2.536 1.00 81.06 83 GLN A C 1
ATOM 645 O O . GLN A 1 83 ? 20.634 2.988 -1.898 1.00 81.06 83 GLN A O 1
ATOM 650 N N . SER A 1 84 ? 18.534 3.023 -2.679 1.00 81.31 84 SER A N 1
ATOM 651 C CA . SER A 1 84 ? 18.081 1.795 -2.052 1.00 81.31 84 SER A CA 1
ATOM 652 C C . SER A 1 84 ? 18.750 0.574 -2.689 1.00 81.31 84 SER A C 1
ATOM 654 O O . SER A 1 84 ? 18.789 0.433 -3.912 1.00 81.31 84 SER A O 1
ATOM 656 N N . GLN A 1 85 ? 19.275 -0.300 -1.826 1.00 78.81 85 GLN A N 1
ATOM 657 C CA . GLN A 1 85 ? 19.889 -1.582 -2.193 1.00 78.81 85 GLN A CA 1
ATOM 658 C C . GLN A 1 85 ? 18.911 -2.758 -2.038 1.00 78.81 85 GLN A C 1
ATOM 660 O O . GLN A 1 85 ? 19.251 -3.890 -2.379 1.00 78.81 85 GLN A O 1
ATOM 665 N N . THR A 1 86 ? 17.710 -2.510 -1.502 1.00 82.88 86 THR A N 1
ATOM 666 C CA . THR A 1 86 ? 16.669 -3.524 -1.293 1.00 82.88 86 THR A CA 1
ATOM 667 C C . THR A 1 86 ? 15.397 -3.156 -2.050 1.00 82.88 86 THR A C 1
ATOM 669 O O . THR A 1 86 ? 15.029 -1.990 -2.138 1.00 82.88 86 THR A O 1
ATOM 672 N N . SER A 1 87 ? 14.709 -4.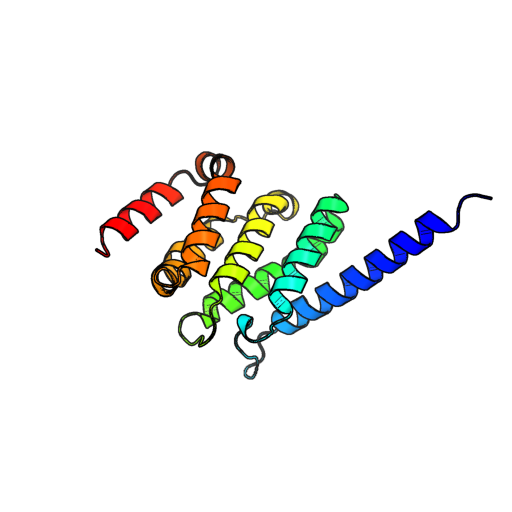134 -2.640 1.00 85.88 87 SER A N 1
ATOM 673 C CA . SER A 1 87 ? 13.493 -3.833 -3.403 1.00 85.88 87 SER A CA 1
ATOM 674 C C . SER A 1 87 ? 12.392 -3.296 -2.487 1.00 85.88 87 SER A C 1
ATOM 676 O O . SER A 1 87 ? 12.009 -3.932 -1.505 1.00 85.88 87 SER A O 1
ATOM 678 N N . ASN A 1 88 ? 11.844 -2.135 -2.848 1.00 89.38 88 ASN A N 1
ATOM 679 C CA . ASN A 1 88 ? 10.707 -1.528 -2.159 1.00 89.38 88 ASN A CA 1
ATOM 680 C C . ASN A 1 88 ? 9.371 -1.846 -2.854 1.00 89.38 88 ASN A C 1
ATOM 682 O O . ASN A 1 88 ? 8.312 -1.502 -2.326 1.00 89.38 88 ASN A O 1
ATOM 686 N N . GLY A 1 89 ? 9.391 -2.505 -4.019 1.00 92.69 89 GLY A N 1
ATOM 687 C CA . GLY A 1 89 ? 8.220 -2.663 -4.883 1.00 92.69 89 GLY A CA 1
ATOM 688 C C . GLY A 1 89 ? 7.013 -3.315 -4.208 1.00 92.69 89 GLY A C 1
ATOM 689 O O . GLY A 1 89 ? 5.923 -2.745 -4.223 1.00 92.69 89 GLY A O 1
ATOM 690 N N . VAL A 1 90 ? 7.193 -4.462 -3.546 1.00 94.31 90 VAL A N 1
ATOM 691 C CA . VAL A 1 90 ? 6.079 -5.159 -2.865 1.00 94.31 90 VAL A CA 1
ATOM 692 C C . VAL A 1 90 ? 5.530 -4.341 -1.691 1.00 94.31 90 VAL A C 1
ATOM 694 O O . VAL A 1 90 ? 4.317 -4.312 -1.459 1.00 94.31 90 VAL A O 1
ATOM 697 N N . LEU A 1 91 ? 6.406 -3.654 -0.952 1.00 95.06 91 LEU A N 1
ATOM 698 C CA . LEU A 1 91 ? 6.005 -2.790 0.158 1.00 95.06 91 LEU A CA 1
ATOM 699 C C . LEU A 1 91 ? 5.180 -1.602 -0.346 1.00 95.06 91 LEU A C 1
ATOM 701 O O . LEU A 1 91 ? 4.089 -1.354 0.167 1.00 95.06 91 LEU A O 1
ATOM 705 N N . LEU A 1 92 ? 5.655 -0.926 -1.394 1.00 95.75 92 LEU A N 1
ATOM 706 C CA . LEU A 1 92 ? 4.947 0.179 -2.037 1.00 95.75 92 LEU A CA 1
ATOM 707 C C . LEU A 1 92 ? 3.584 -0.263 -2.577 1.00 95.75 92 LEU A C 1
ATOM 709 O O . LEU A 1 92 ? 2.597 0.410 -2.301 1.00 95.75 92 LEU A O 1
ATOM 713 N N . LEU A 1 93 ? 3.492 -1.408 -3.262 1.00 96.31 93 LEU A N 1
ATOM 714 C CA . LEU A 1 93 ? 2.212 -1.961 -3.732 1.00 96.31 93 LEU A CA 1
ATOM 715 C C . LEU A 1 93 ? 1.231 -2.214 -2.582 1.00 96.31 93 LEU A C 1
ATOM 717 O O . LEU A 1 93 ? 0.051 -1.886 -2.687 1.00 96.31 93 LEU A O 1
ATOM 721 N N . THR A 1 94 ? 1.720 -2.746 -1.460 1.00 96.62 94 THR A N 1
ATOM 722 C CA . THR A 1 94 ? 0.885 -2.991 -0.272 1.00 96.62 94 THR A CA 1
ATOM 723 C C . THR A 1 94 ? 0.355 -1.676 0.312 1.00 96.62 94 THR A C 1
ATOM 725 O O . THR A 1 94 ? -0.812 -1.588 0.693 1.00 96.62 94 THR A O 1
ATOM 728 N N . ILE A 1 95 ? 1.178 -0.625 0.338 1.00 97.50 95 ILE A N 1
ATOM 729 C CA . ILE A 1 95 ? 0.751 0.705 0.790 1.00 97.50 95 ILE A CA 1
ATOM 730 C C . ILE A 1 95 ? -0.235 1.346 -0.204 1.00 97.50 95 ILE A C 1
ATOM 732 O O . ILE A 1 95 ? -1.231 1.935 0.212 1.00 97.50 95 ILE A O 1
ATOM 736 N N . LEU A 1 96 ? -0.021 1.196 -1.514 1.00 97.38 96 LEU A N 1
ATOM 737 C CA . LEU A 1 96 ? -0.964 1.679 -2.530 1.00 97.38 96 LEU A CA 1
ATOM 738 C C . LEU A 1 96 ? -2.327 0.998 -2.406 1.00 97.38 96 LEU A C 1
ATOM 740 O O . LEU A 1 96 ? -3.346 1.665 -2.565 1.00 97.38 96 LEU A O 1
ATOM 744 N N . GLN A 1 97 ? -2.362 -0.296 -2.072 1.00 97.06 97 GLN A N 1
ATOM 745 C CA . GLN A 1 97 ? -3.621 -0.987 -1.793 1.00 97.06 97 GLN A CA 1
ATOM 746 C C . GLN A 1 97 ? -4.357 -0.343 -0.613 1.00 97.06 97 GLN A C 1
ATOM 748 O O . GLN A 1 97 ? -5.554 -0.084 -0.710 1.00 97.06 97 GLN A O 1
ATOM 753 N N . PHE A 1 98 ? -3.639 -0.004 0.464 1.00 96.75 98 PHE A N 1
ATOM 754 C CA . PHE A 1 98 ? -4.220 0.729 1.591 1.00 96.75 98 PHE A CA 1
ATOM 755 C C . PHE A 1 98 ? -4.831 2.065 1.139 1.00 96.75 98 PHE A C 1
ATOM 757 O O . PHE A 1 98 ? -5.960 2.380 1.512 1.00 96.75 98 PHE A O 1
ATOM 764 N N . PHE A 1 99 ? -4.135 2.836 0.298 1.00 96.31 99 PHE A N 1
ATOM 765 C CA . PHE A 1 99 ? -4.670 4.095 -0.230 1.00 96.31 99 PHE A CA 1
ATOM 766 C C . PHE A 1 99 ? -5.900 3.903 -1.125 1.00 96.31 99 PHE A C 1
ATOM 768 O O . PHE A 1 99 ? -6.832 4.697 -1.041 1.00 96.31 99 PHE A O 1
ATOM 775 N N . LEU A 1 100 ? -5.944 2.858 -1.954 1.00 95.00 100 LEU A N 1
ATOM 776 C CA . LEU A 1 100 ? -7.092 2.586 -2.829 1.00 95.00 100 LEU A CA 1
ATOM 777 C C . LEU A 1 100 ? -8.337 2.091 -2.088 1.00 95.00 100 LEU A C 1
ATOM 779 O O . LEU A 1 100 ? -9.455 2.246 -2.589 1.00 95.00 100 LEU A O 1
ATOM 783 N N . ASP A 1 101 ? -8.160 1.449 -0.939 1.00 94.50 101 ASP A N 1
ATOM 784 C CA . ASP A 1 101 ? -9.274 0.905 -0.164 1.00 94.50 101 ASP A CA 1
ATOM 785 C C . ASP A 1 101 ? -9.780 1.874 0.897 1.00 94.50 101 ASP A C 1
ATOM 787 O O . ASP A 1 101 ? -10.979 1.915 1.154 1.00 94.50 101 ASP A O 1
ATOM 791 N N . PHE A 1 102 ? -8.888 2.677 1.474 1.00 95.38 102 PHE A N 1
ATOM 792 C CA . PHE A 1 102 ? -9.220 3.540 2.602 1.00 95.38 102 PHE A CA 1
ATOM 793 C C . PHE A 1 102 ? -9.019 5.030 2.335 1.00 95.38 102 PHE A C 1
ATOM 795 O O . PHE A 1 102 ? -9.295 5.843 3.214 1.00 95.38 102 PHE A O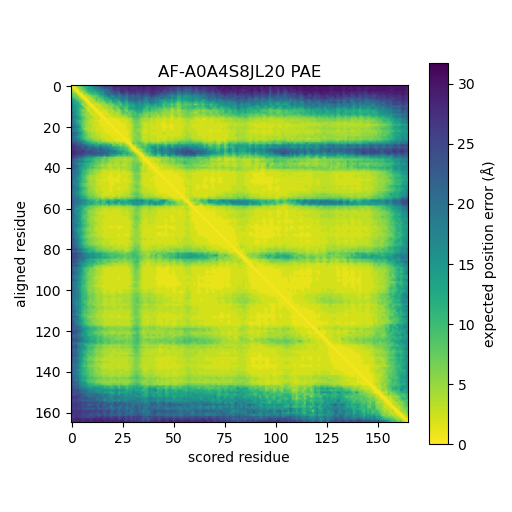 1
ATOM 802 N N . GLY A 1 103 ? -8.546 5.414 1.147 1.00 93.19 103 GLY A N 1
ATOM 803 C CA . GLY A 1 103 ? -8.234 6.805 0.822 1.00 93.19 103 GLY A CA 1
ATOM 804 C C . GLY A 1 103 ? -9.421 7.747 0.990 1.00 93.19 103 GLY A C 1
ATOM 805 O O . GLY A 1 103 ? -9.239 8.853 1.482 1.00 93.19 103 GLY A O 1
ATOM 806 N N . GLU A 1 104 ? -10.639 7.293 0.688 1.00 92.25 104 GLU A N 1
ATOM 807 C CA . GLU A 1 104 ? -11.861 8.084 0.876 1.00 92.25 104 GLU A CA 1
ATOM 808 C C . GLU A 1 104 ? -12.085 8.468 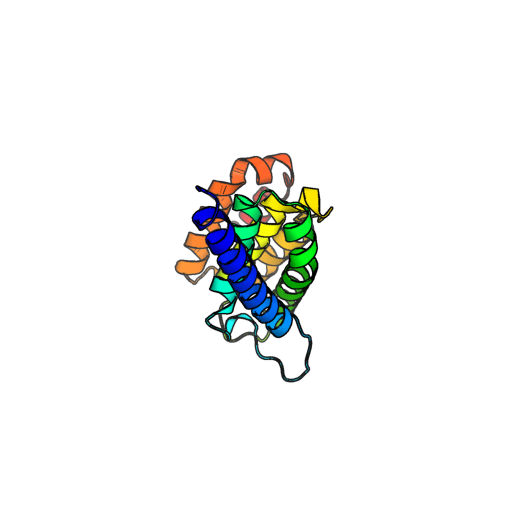2.348 1.00 92.25 104 GLU A C 1
ATOM 810 O O . GLU A 1 104 ? -12.337 9.632 2.647 1.00 92.25 104 GLU A O 1
ATOM 815 N N . VAL A 1 105 ? -11.875 7.524 3.272 1.00 93.50 105 VAL A N 1
ATOM 816 C CA . VAL A 1 105 ? -12.042 7.724 4.724 1.00 93.50 105 VAL A CA 1
ATOM 817 C C . VAL A 1 105 ? -11.108 8.811 5.262 1.00 93.50 105 VAL A C 1
ATOM 819 O O . VAL A 1 105 ? -11.454 9.548 6.181 1.00 93.50 105 VAL A O 1
ATOM 822 N N . VAL A 1 106 ? -9.907 8.922 4.693 1.00 94.62 106 VAL A N 1
ATOM 823 C CA . VAL A 1 106 ? -8.863 9.857 5.150 1.00 94.62 106 VAL A CA 1
ATOM 824 C C . VAL A 1 106 ? -8.612 11.003 4.176 1.00 94.62 106 VAL A C 1
ATOM 826 O O . VAL A 1 106 ? -7.622 11.721 4.321 1.00 94.62 106 VAL A O 1
ATOM 829 N N . LEU A 1 107 ? -9.495 11.176 3.188 1.00 93.81 107 LEU A N 1
ATOM 830 C CA . LEU A 1 107 ? -9.393 12.187 2.133 1.00 93.81 107 LEU A CA 1
ATOM 831 C C . LEU A 1 107 ? -8.024 12.182 1.422 1.00 93.81 107 LEU A C 1
ATOM 833 O O . LEU A 1 107 ? -7.486 13.230 1.063 1.00 93.81 107 LEU A O 1
ATOM 837 N N . HIS A 1 108 ? -7.436 10.998 1.244 1.00 94.62 108 HIS A N 1
ATOM 838 C CA . HIS A 1 108 ? -6.177 10.818 0.533 1.00 94.62 108 HIS A CA 1
ATOM 839 C C . HIS A 1 108 ? -6.418 10.635 -0.966 1.00 94.62 108 HIS A C 1
ATOM 841 O O . HIS A 1 108 ? -7.089 9.693 -1.389 1.00 94.62 108 HIS A O 1
ATOM 847 N N . ASP A 1 109 ? -5.794 11.494 -1.770 1.00 92.12 109 ASP A N 1
ATOM 848 C CA . ASP A 1 109 ? -5.694 11.310 -3.216 1.00 92.12 109 ASP A CA 1
ATOM 849 C C . ASP A 1 109 ? -4.547 10.346 -3.552 1.00 92.12 109 ASP A C 1
ATOM 851 O O . ASP A 1 109 ? -3.373 10.651 -3.331 1.00 92.12 109 ASP A O 1
ATOM 855 N N . ALA A 1 110 ? -4.892 9.178 -4.099 1.00 93.88 110 ALA A N 1
ATOM 856 C CA . ALA A 1 110 ? -3.922 8.151 -4.461 1.00 93.88 110 ALA A CA 1
ATOM 857 C C . ALA A 1 110 ? -3.227 8.401 -5.817 1.00 93.88 110 ALA A C 1
ATOM 859 O O . ALA A 1 110 ? -2.233 7.727 -6.102 1.00 93.88 110 ALA A O 1
ATOM 860 N N . ASP A 1 111 ? -3.690 9.345 -6.652 1.00 91.00 111 ASP A N 1
ATOM 861 C CA . ASP A 1 111 ? -3.131 9.573 -7.999 1.00 91.00 111 ASP A CA 1
ATOM 862 C C . ASP A 1 111 ? -1.626 9.909 -7.975 1.00 91.00 111 ASP A C 1
ATOM 864 O O . ASP A 1 111 ? -0.855 9.272 -8.707 1.00 91.00 111 ASP A O 1
ATOM 868 N N . PRO A 1 112 ? -1.135 10.830 -7.116 1.00 92.81 112 PRO A N 1
ATOM 869 C CA . PRO A 1 112 ? 0.292 11.130 -7.040 1.00 92.81 112 PRO A CA 1
ATOM 870 C C . PRO A 1 112 ? 1.117 9.922 -6.581 1.00 92.81 112 PRO A C 1
ATOM 872 O O . PRO A 1 112 ? 2.199 9.676 -7.121 1.00 92.81 112 PRO A O 1
ATOM 875 N N . SER A 1 113 ? 0.594 9.143 -5.631 1.00 95.25 113 SER A N 1
ATOM 876 C CA . SER A 1 113 ? 1.243 7.942 -5.095 1.00 95.25 113 SER A CA 1
ATOM 877 C C . SER A 1 113 ? 1.373 6.858 -6.168 1.00 95.25 113 SER A C 1
ATOM 879 O O . SER A 1 113 ? 2.458 6.313 -6.384 1.00 95.25 113 SER A O 1
ATOM 881 N N . LEU A 1 114 ? 0.302 6.599 -6.921 1.00 94.56 114 LEU A N 1
ATOM 882 C CA . LEU A 1 114 ? 0.319 5.663 -8.047 1.00 94.56 114 LEU A CA 1
ATOM 883 C C . LEU A 1 114 ? 1.328 6.109 -9.111 1.00 94.56 114 LEU A C 1
ATOM 885 O O . LEU A 1 114 ? 2.174 5.321 -9.537 1.00 94.56 114 LEU A O 1
ATOM 889 N N . LYS A 1 115 ? 1.305 7.389 -9.504 1.00 91.56 115 LYS A N 1
ATOM 890 C CA . LYS A 1 115 ? 2.265 7.945 -10.471 1.00 91.56 115 LYS A C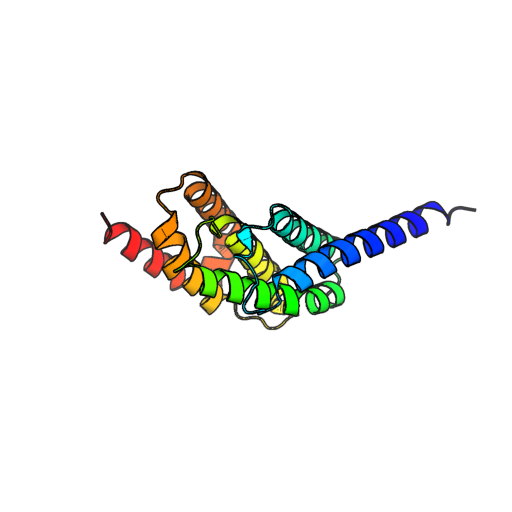A 1
ATOM 891 C C . LYS A 1 115 ? 3.709 7.809 -9.995 1.00 91.56 115 LYS A C 1
ATOM 893 O O . LYS A 1 115 ? 4.566 7.472 -10.811 1.00 91.56 115 LYS A O 1
ATOM 898 N N . ALA A 1 116 ? 3.985 8.054 -8.716 1.00 92.06 116 ALA A N 1
ATOM 899 C CA . ALA A 1 116 ? 5.318 7.881 -8.147 1.00 92.06 116 ALA A CA 1
ATOM 900 C C . ALA A 1 116 ? 5.783 6.420 -8.241 1.00 92.06 116 ALA A C 1
ATOM 902 O O . ALA A 1 116 ? 6.908 6.163 -8.670 1.00 92.06 116 ALA A O 1
ATOM 903 N N . PHE A 1 117 ? 4.911 5.457 -7.934 1.00 93.56 117 PHE A N 1
ATOM 904 C CA . PHE A 1 117 ? 5.236 4.037 -8.060 1.00 93.56 117 PHE A CA 1
ATOM 905 C C . PHE A 1 117 ? 5.538 3.631 -9.506 1.00 93.56 117 PHE A C 1
ATOM 907 O O . PHE A 1 117 ? 6.623 3.111 -9.770 1.00 93.56 117 PHE A O 1
ATOM 914 N N . PHE A 1 118 ? 4.630 3.915 -10.448 1.00 90.31 118 PHE A N 1
ATOM 915 C CA . PHE A 1 118 ? 4.804 3.509 -11.847 1.00 90.31 118 PHE A CA 1
ATOM 916 C C . PHE A 1 118 ? 6.012 4.178 -12.505 1.00 90.31 118 PHE A C 1
ATOM 918 O O . PHE A 1 118 ? 6.692 3.550 -13.307 1.00 90.31 118 PHE A O 1
ATOM 925 N N . ARG A 1 119 ? 6.287 5.451 -12.185 1.00 86.81 119 ARG A N 1
ATOM 926 C CA . ARG A 1 119 ? 7.382 6.200 -12.821 1.00 86.81 119 ARG A CA 1
ATOM 927 C C . ARG A 1 119 ? 8.740 5.889 -12.209 1.00 86.81 119 ARG A C 1
ATOM 929 O O . ARG A 1 119 ? 9.712 5.852 -12.959 1.00 86.81 119 ARG A O 1
ATOM 936 N N . SER A 1 120 ? 8.807 5.681 -10.897 1.00 86.81 120 SER A N 1
ATOM 937 C CA . SER A 1 120 ? 10.079 5.558 -10.183 1.00 86.81 120 SER A CA 1
ATOM 938 C C . SER A 1 120 ? 10.413 4.111 -9.834 1.00 86.81 120 SER A C 1
ATOM 940 O O . SER A 1 120 ? 11.449 3.608 -10.257 1.00 86.81 120 SER A O 1
ATOM 942 N N . CYS A 1 121 ? 9.549 3.433 -9.073 1.00 87.69 121 CYS A N 1
ATOM 943 C CA . CYS A 1 121 ? 9.837 2.086 -8.578 1.00 87.69 121 CYS A CA 1
ATOM 944 C C . CYS A 1 121 ? 9.724 1.054 -9.699 1.00 87.69 121 CYS A C 1
ATOM 946 O O . CYS A 1 121 ? 10.701 0.366 -9.994 1.00 87.69 121 CYS A O 1
ATOM 948 N N . LEU A 1 122 ? 8.570 1.000 -10.375 1.00 88.12 122 LEU A N 1
ATOM 949 C CA . LEU A 1 122 ? 8.323 -0.021 -11.388 1.00 88.12 122 LEU A CA 1
ATOM 950 C C . LEU A 1 122 ? 9.327 0.078 -12.537 1.00 88.12 122 LEU A C 1
ATOM 952 O O . LEU A 1 122 ? 9.942 -0.924 -12.864 1.00 88.12 122 LEU A O 1
ATOM 956 N N . SER A 1 123 ? 9.579 1.275 -13.081 1.00 86.75 123 SER A N 1
ATOM 957 C CA . SER A 1 123 ? 10.558 1.472 -14.166 1.00 86.75 123 SER A CA 1
ATOM 958 C C . SER A 1 123 ? 11.941 0.878 -13.872 1.00 86.75 123 SER A C 1
ATOM 960 O O . SER A 1 123 ? 12.650 0.486 -14.792 1.00 86.75 123 SER A O 1
ATOM 962 N N . ARG A 1 124 ? 12.344 0.837 -12.599 1.00 85.25 124 ARG A N 1
ATOM 963 C CA . ARG A 1 124 ? 13.656 0.343 -12.174 1.00 85.25 124 ARG A CA 1
ATOM 964 C C 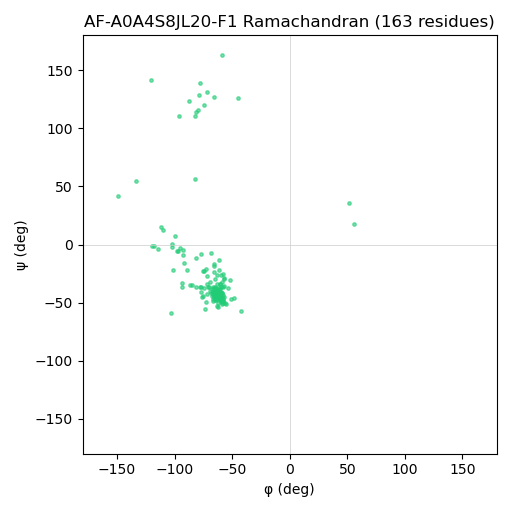. ARG A 1 124 ? 13.641 -1.135 -11.800 1.00 85.25 124 ARG A C 1
ATOM 966 O O . ARG A 1 124 ? 14.620 -1.834 -12.033 1.00 85.25 124 ARG A O 1
ATOM 973 N N . GLU A 1 125 ? 12.559 -1.587 -11.180 1.00 87.31 125 GLU A N 1
ATOM 974 C CA . GLU A 1 125 ? 12.456 -2.916 -10.571 1.00 87.31 125 GLU A CA 1
ATOM 975 C C . GLU A 1 125 ? 11.653 -3.902 -11.439 1.00 87.31 125 GLU A C 1
ATOM 977 O O . GLU A 1 125 ? 11.517 -5.061 -11.069 1.00 87.31 125 GLU A O 1
ATOM 982 N N . PHE A 1 126 ? 11.162 -3.489 -12.617 1.00 85.00 126 PHE A N 1
ATOM 983 C CA . PHE A 1 126 ? 10.351 -4.332 -13.510 1.00 85.00 126 PHE A CA 1
ATOM 984 C C . PHE A 1 126 ? 11.062 -5.607 -13.989 1.00 85.00 126 PHE A C 1
ATOM 986 O O . PHE A 1 126 ? 10.402 -6.599 -14.280 1.00 85.00 126 PHE A O 1
ATOM 993 N N . ALA A 1 127 ? 12.397 -5.603 -14.047 1.00 87.69 127 ALA A N 1
ATOM 994 C CA . ALA A 1 127 ? 13.174 -6.793 -14.393 1.00 87.69 127 ALA A CA 1
ATOM 995 C C . ALA A 1 127 ? 13.064 -7.913 -13.337 1.00 87.69 127 ALA A C 1
ATOM 997 O O . ALA A 1 127 ? 13.373 -9.066 -13.639 1.00 87.69 127 ALA A O 1
ATOM 998 N N . ASP A 1 128 ? 12.629 -7.594 -12.114 1.00 89.88 128 ASP A N 1
ATOM 999 C CA . ASP A 1 128 ? 12.351 -8.588 -11.085 1.00 89.88 128 ASP A CA 1
ATOM 1000 C C . ASP A 1 128 ? 10.966 -9.227 -11.328 1.00 89.88 128 ASP A C 1
ATOM 1002 O O . ASP A 1 128 ? 9.935 -8.547 -11.219 1.00 89.88 128 ASP A O 1
ATOM 1006 N N . PRO A 1 129 ? 10.898 -10.542 -11.615 1.00 90.38 129 PRO A N 1
ATOM 1007 C CA . PRO A 1 129 ? 9.635 -11.223 -11.884 1.00 90.38 129 PRO A CA 1
ATOM 1008 C C . PRO A 1 129 ? 8.678 -11.213 -10.685 1.00 90.38 129 PRO A C 1
ATOM 1010 O O . PRO A 1 129 ? 7.463 -11.282 -10.878 1.00 90.38 129 PRO A O 1
ATOM 1013 N N . VAL A 1 130 ? 9.177 -11.116 -9.449 1.00 91.44 130 VAL A N 1
ATOM 1014 C CA . VAL A 1 130 ? 8.328 -11.012 -8.253 1.00 91.44 130 VAL A CA 1
ATOM 1015 C C . VAL A 1 130 ? 7.574 -9.685 -8.266 1.00 91.44 130 VAL A C 1
ATOM 1017 O O . VAL A 1 130 ? 6.370 -9.656 -8.006 1.00 91.44 130 VAL A O 1
ATOM 1020 N N . ILE A 1 131 ? 8.257 -8.596 -8.626 1.00 91.69 131 ILE A N 1
ATOM 1021 C CA . ILE A 1 131 ? 7.663 -7.257 -8.698 1.00 91.69 131 ILE A CA 1
ATOM 1022 C C . ILE A 1 131 ? 6.716 -7.142 -9.887 1.00 91.69 131 ILE A C 1
ATOM 1024 O O . ILE A 1 131 ? 5.611 -6.616 -9.730 1.00 91.69 131 ILE A O 1
ATOM 1028 N N . ALA A 1 132 ? 7.103 -7.667 -11.049 1.00 90.19 132 ALA A N 1
ATOM 1029 C CA . ALA A 1 132 ? 6.249 -7.681 -12.231 1.00 90.19 132 ALA A CA 1
ATOM 1030 C C . ALA A 1 132 ? 4.925 -8.420 -11.966 1.00 90.19 132 ALA A C 1
ATOM 1032 O O . ALA A 1 132 ? 3.853 -7.865 -12.217 1.00 90.19 132 ALA A O 1
ATOM 1033 N N . ASN A 1 133 ? 4.985 -9.621 -11.378 1.00 92.81 133 ASN A N 1
ATOM 1034 C CA . ASN A 1 133 ? 3.790 -10.399 -11.038 1.00 92.81 133 ASN A CA 1
ATOM 1035 C C . ASN A 1 133 ? 2.927 -9.698 -9.983 1.00 92.81 133 ASN A C 1
ATOM 1037 O O . ASN A 1 133 ? 1.732 -9.516 -10.198 1.00 92.81 133 ASN A O 1
ATOM 1041 N N . ALA A 1 134 ? 3.526 -9.219 -8.887 1.00 94.88 134 ALA A N 1
ATOM 1042 C CA . ALA A 1 134 ? 2.783 -8.500 -7.851 1.00 94.88 134 ALA A CA 1
ATOM 1043 C C . ALA A 1 134 ? 2.105 -7.229 -8.396 1.00 94.88 134 ALA A C 1
ATOM 1045 O O . ALA A 1 134 ? 0.986 -6.894 -8.003 1.00 94.88 134 ALA A O 1
ATOM 1046 N N . THR A 1 135 ? 2.761 -6.529 -9.325 1.00 94.38 135 THR A N 1
ATOM 1047 C CA . THR A 1 135 ? 2.188 -5.357 -9.998 1.00 94.38 135 THR A CA 1
ATOM 1048 C C . THR A 1 135 ? 1.017 -5.751 -10.890 1.00 94.38 135 THR A C 1
ATOM 1050 O O . THR A 1 135 ? -0.018 -5.086 -10.863 1.00 94.38 135 THR A O 1
ATOM 1053 N N . LEU A 1 136 ? 1.148 -6.830 -11.664 1.00 92.69 136 LEU A N 1
ATOM 1054 C CA . LEU A 1 136 ? 0.072 -7.329 -12.516 1.00 92.69 136 LEU A CA 1
ATOM 1055 C C . LEU A 1 136 ? -1.156 -7.732 -11.688 1.00 92.69 136 LEU A C 1
ATOM 1057 O O . LEU A 1 136 ? -2.276 -7.345 -12.026 1.00 92.69 136 LEU A O 1
ATOM 1061 N N . ASP A 1 137 ? -0.946 -8.439 -10.580 1.00 95.25 137 ASP A N 1
ATOM 1062 C CA . ASP A 1 137 ? -2.012 -8.826 -9.653 1.00 95.25 137 ASP A CA 1
ATOM 1063 C C . ASP A 1 137 ? -2.714 -7.597 -9.066 1.00 95.25 137 ASP A C 1
ATOM 1065 O O . ASP A 1 137 ? -3.944 -7.514 -9.087 1.00 95.25 137 ASP A O 1
ATOM 1069 N N . PHE A 1 138 ? -1.945 -6.598 -8.620 1.00 95.62 138 PHE A N 1
ATOM 1070 C CA . PHE A 1 138 ? -2.482 -5.331 -8.122 1.00 95.62 138 PHE A CA 1
ATOM 1071 C C . PHE A 1 138 ? -3.333 -4.609 -9.176 1.00 95.62 138 PHE A C 1
ATOM 1073 O O . PHE A 1 138 ? -4.433 -4.138 -8.874 1.00 95.62 138 PHE A O 1
ATOM 1080 N N . LEU A 1 139 ? -2.854 -4.533 -10.420 1.00 93.56 139 LEU A N 1
ATOM 1081 C CA . LEU A 1 139 ? -3.576 -3.894 -11.520 1.00 93.56 139 LEU A CA 1
ATOM 1082 C C . LEU A 1 139 ? -4.879 -4.625 -11.847 1.00 93.56 139 LEU A C 1
ATOM 1084 O O . LEU A 1 139 ? -5.909 -3.979 -12.038 1.00 93.56 139 LEU A O 1
ATOM 1088 N N . ASN A 1 140 ? -4.847 -5.957 -11.893 1.00 93.19 140 ASN A N 1
ATOM 1089 C CA . ASN A 1 140 ? -6.024 -6.772 -12.178 1.00 93.19 140 ASN A CA 1
ATOM 1090 C C . ASN A 1 140 ? -7.070 -6.659 -11.067 1.00 93.19 140 ASN A C 1
ATOM 1092 O O . ASN A 1 140 ? -8.248 -6.449 -11.363 1.00 93.19 140 ASN A O 1
ATOM 1096 N N . LEU A 1 141 ? -6.637 -6.726 -9.806 1.00 95.25 141 LEU A N 1
ATOM 1097 C CA . LEU A 1 141 ? -7.508 -6.585 -8.641 1.00 95.25 141 LEU A CA 1
ATOM 1098 C C . LEU A 1 141 ? -8.208 -5.220 -8.617 1.00 95.25 141 LEU A C 1
ATOM 1100 O O . LEU A 1 141 ? -9.403 -5.133 -8.341 1.00 95.25 141 LEU A O 1
ATOM 1104 N N . ASN A 1 142 ? -7.477 -4.151 -8.942 1.00 93.88 142 ASN A N 1
ATOM 1105 C CA . ASN A 1 142 ? -7.973 -2.781 -8.824 1.00 93.88 142 ASN A CA 1
ATOM 1106 C C . ASN A 1 142 ? -8.465 -2.181 -10.146 1.00 93.88 142 ASN A C 1
ATOM 1108 O O . ASN A 1 142 ? -8.812 -1.000 -10.183 1.00 93.88 142 ASN A O 1
ATOM 1112 N N . LYS A 1 143 ? -8.539 -2.966 -11.229 1.00 89.25 143 LYS A N 1
ATOM 1113 C CA . LYS A 1 143 ? -8.824 -2.484 -12.591 1.00 89.25 143 LYS A CA 1
ATOM 1114 C C . LYS A 1 143 ? -10.028 -1.543 -12.666 1.00 89.25 143 LYS A C 1
ATOM 1116 O O . LYS A 1 143 ? -9.939 -0.497 -13.300 1.00 89.25 143 LYS A O 1
ATOM 1121 N N . ALA A 1 144 ? -11.135 -1.896 -12.011 1.00 89.25 144 ALA A N 1
ATOM 1122 C CA . ALA A 1 144 ? -12.347 -1.078 -12.009 1.00 89.25 144 ALA A CA 1
ATOM 1123 C C . ALA A 1 144 ? -12.114 0.299 -11.359 1.00 89.25 144 ALA A C 1
ATOM 1125 O O . ALA A 1 144 ? -12.398 1.313 -11.991 1.00 89.25 144 ALA A O 1
ATOM 1126 N N . LYS A 1 145 ? -11.519 0.329 -10.154 1.00 88.25 145 LYS A N 1
ATOM 1127 C CA . LYS A 1 145 ? -11.169 1.566 -9.430 1.00 88.25 145 LYS A CA 1
ATOM 1128 C C . LYS A 1 145 ? -10.167 2.414 -10.215 1.00 88.25 145 LYS A C 1
ATOM 1130 O O . LYS A 1 145 ? -10.284 3.634 -10.274 1.00 88.25 145 LYS A O 1
ATOM 1135 N N . LEU A 1 146 ? -9.187 1.763 -10.842 1.00 88.06 146 LEU A N 1
ATOM 1136 C CA . LEU A 1 146 ? -8.164 2.436 -11.638 1.00 88.06 146 LEU A CA 1
ATOM 1137 C C . LEU A 1 146 ? -8.753 3.107 -12.879 1.00 88.06 146 LEU A C 1
ATOM 1139 O O . LEU A 1 146 ? -8.428 4.256 -13.164 1.00 88.06 146 LEU A O 1
ATOM 1143 N N . LEU A 1 147 ? -9.652 2.428 -13.589 1.00 83.94 147 LEU A N 1
ATOM 1144 C CA . LEU A 1 147 ? -10.298 2.985 -14.777 1.00 83.94 147 LEU A CA 1
ATOM 1145 C C . LEU A 1 147 ? -11.296 4.098 -14.444 1.00 83.94 147 LEU A C 1
ATOM 1147 O O . LEU A 1 147 ? -11.388 5.059 -15.205 1.00 83.94 147 LEU A O 1
ATOM 1151 N N . SER A 1 148 ? -12.027 3.988 -13.330 1.00 82.81 148 SER A N 1
ATOM 1152 C CA . SER A 1 148 ? -13.004 5.005 -12.927 1.00 82.81 148 SER A CA 1
ATOM 1153 C C . SER A 1 148 ? -12.345 6.260 -12.363 1.00 82.81 148 SER A C 1
ATOM 1155 O O . SER A 1 148 ? -12.742 7.369 -12.712 1.00 82.81 148 SER A O 1
ATOM 1157 N N . SER A 1 149 ? -11.347 6.088 -11.495 1.00 79.19 149 SER A N 1
ATOM 1158 C CA . SER A 1 149 ? -10.798 7.176 -10.680 1.00 79.19 149 SER A CA 1
ATOM 1159 C C . SER A 1 149 ? -9.483 7.726 -11.232 1.00 79.19 149 SER A C 1
ATOM 1161 O O . SER A 1 149 ? -9.141 8.874 -10.967 1.00 79.19 149 SER A O 1
ATOM 1163 N N . PHE A 1 150 ? -8.766 6.945 -12.048 1.00 77.25 150 PHE A N 1
ATOM 1164 C CA . PHE A 1 150 ? -7.457 7.311 -12.600 1.00 77.25 150 PHE A CA 1
ATOM 1165 C C . PHE A 1 150 ? -7.368 7.017 -14.114 1.00 77.25 150 PHE A C 1
ATOM 1167 O O . PHE A 1 150 ? -6.438 6.344 -14.572 1.00 77.25 150 PHE A O 1
ATOM 1174 N N . PRO A 1 151 ? -8.293 7.537 -14.947 1.00 68.25 151 PRO A N 1
ATOM 1175 C CA . PRO A 1 151 ? -8.450 7.122 -16.348 1.00 68.25 151 PRO A CA 1
ATOM 1176 C C . PRO A 1 151 ? -7.213 7.374 -17.225 1.00 68.25 151 PRO A C 1
ATOM 1178 O O . PRO A 1 151 ? -7.032 6.736 -18.260 1.00 68.25 151 PRO A O 1
ATOM 1181 N N . THR A 1 152 ? -6.331 8.292 -16.822 1.00 72.88 152 THR A N 1
ATOM 1182 C CA . THR A 1 152 ? -5.109 8.624 -17.572 1.00 72.88 152 THR A CA 1
ATOM 1183 C C . THR A 1 152 ? -3.880 7.8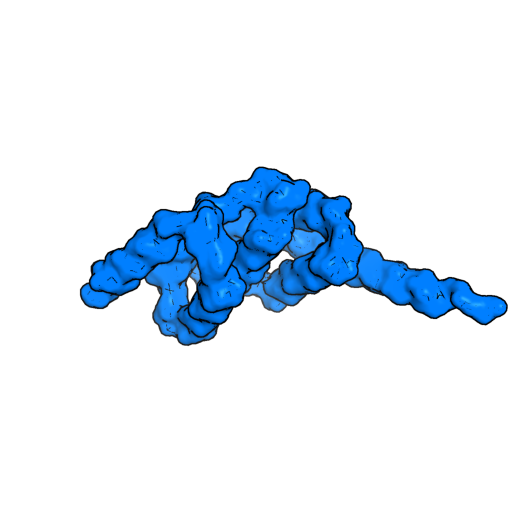21 -17.142 1.00 72.88 152 THR A C 1
ATOM 1185 O O . THR A 1 152 ? -2.858 7.875 -17.826 1.00 72.88 152 THR A O 1
ATOM 1188 N N . LEU A 1 153 ? -3.967 7.059 -16.049 1.00 70.00 153 LEU A N 1
ATOM 1189 C CA . LEU A 1 153 ? -2.840 6.354 -15.440 1.00 70.00 153 LEU A CA 1
ATOM 1190 C C . LEU A 1 153 ? -2.390 5.150 -16.279 1.00 70.00 153 LEU A C 1
ATOM 1192 O O . LEU A 1 153 ? -1.213 5.038 -16.617 1.00 70.00 153 LEU A O 1
ATOM 1196 N N . LEU A 1 154 ? -3.330 4.288 -16.679 1.00 67.38 154 LEU A N 1
ATOM 1197 C CA . LEU A 1 154 ? -3.034 3.092 -17.477 1.00 67.38 154 LEU A CA 1
ATOM 1198 C C . LEU A 1 154 ? -2.520 3.426 -18.889 1.00 67.38 154 LEU A C 1
ATOM 1200 O O . LEU A 1 154 ? -1.484 2.880 -19.273 1.00 67.38 154 LEU A O 1
ATOM 1204 N N . PRO A 1 155 ? -3.128 4.367 -19.644 1.00 65.94 155 PRO A N 1
ATOM 1205 C CA . PRO A 1 155 ? -2.567 4.798 -20.925 1.00 65.94 155 PRO A CA 1
ATOM 1206 C C . PRO A 1 155 ? -1.145 5.371 -20.815 1.00 65.94 155 PRO A C 1
ATOM 1208 O O . PRO A 1 155 ? -0.353 5.229 -21.745 1.00 65.94 155 PRO A O 1
ATOM 1211 N N . GLN A 1 156 ? -0.802 6.024 -19.698 1.00 63.19 156 GLN A N 1
ATOM 1212 C CA . GLN A 1 156 ? 0.543 6.567 -19.470 1.00 63.19 156 GLN A CA 1
ATOM 1213 C C . GLN A 1 156 ? 1.565 5.494 -19.088 1.00 63.19 156 GLN A C 1
ATOM 1215 O O . GLN A 1 156 ? 2.721 5.601 -19.498 1.00 63.19 156 GLN A O 1
ATOM 1220 N N . ALA A 1 157 ? 1.156 4.483 -18.317 1.00 61.19 157 ALA A N 1
ATOM 1221 C CA . ALA A 1 157 ? 2.004 3.343 -17.987 1.00 61.19 157 ALA A CA 1
ATOM 1222 C C . ALA A 1 157 ? 2.310 2.508 -19.241 1.00 61.19 157 ALA A C 1
ATOM 1224 O O . ALA A 1 157 ? 3.476 2.248 -19.527 1.00 61.19 157 ALA A O 1
ATOM 1225 N N . ASN A 1 158 ? 1.285 2.192 -20.044 1.00 59.41 158 ASN A N 1
ATOM 1226 C CA . ASN A 1 158 ? 1.429 1.344 -21.231 1.00 59.41 158 ASN A CA 1
ATOM 1227 C C . ASN A 1 158 ? 2.357 1.963 -22.286 1.00 59.41 158 ASN A C 1
ATOM 1229 O O . ASN A 1 158 ? 3.297 1.319 -22.737 1.00 59.41 158 ASN A O 1
ATOM 1233 N N . LYS A 1 159 ? 2.179 3.260 -22.583 1.00 60.03 159 LYS A N 1
ATOM 1234 C CA . LYS A 1 159 ? 3.064 3.986 -23.508 1.00 60.03 159 LYS A CA 1
ATOM 1235 C C . LYS A 1 159 ? 4.531 3.961 -23.086 1.00 60.03 159 LYS A C 1
ATOM 1237 O O . LYS A 1 159 ? 5.393 4.123 -23.933 1.00 60.03 159 LYS A O 1
ATOM 1242 N N . ARG A 1 160 ? 4.851 3.864 -21.793 1.00 57.25 160 ARG A N 1
ATOM 1243 C CA . ARG A 1 160 ? 6.252 3.862 -21.340 1.00 57.25 160 ARG A CA 1
ATOM 1244 C C . ARG A 1 160 ? 6.888 2.484 -21.385 1.00 57.25 160 ARG A C 1
ATOM 1246 O O . ARG A 1 160 ? 8.070 2.426 -21.690 1.00 57.25 160 ARG A O 1
ATOM 1253 N N . ILE A 1 161 ? 6.124 1.427 -21.117 1.00 57.56 161 ILE A N 1
ATOM 1254 C CA . ILE A 1 161 ? 6.601 0.051 -21.299 1.00 57.56 161 ILE A CA 1
ATOM 1255 C C . ILE A 1 161 ? 6.989 -0.151 -22.771 1.00 57.56 161 ILE A C 1
ATOM 1257 O O . ILE A 1 161 ? 8.104 -0.566 -23.046 1.00 57.56 161 ILE A O 1
ATOM 1261 N N . GLU A 1 162 ? 6.141 0.293 -23.704 1.00 55.16 162 GLU A N 1
ATOM 1262 C CA . GLU A 1 162 ? 6.401 0.216 -25.154 1.00 55.16 162 GLU A CA 1
ATOM 1263 C C . GLU A 1 162 ? 7.585 1.079 -25.638 1.00 55.16 162 GLU A C 1
ATOM 1265 O O . GLU A 1 162 ? 8.147 0.810 -26.690 1.00 55.16 162 GLU A O 1
ATOM 1270 N N . ASN A 1 163 ? 7.968 2.134 -24.907 1.00 51.94 163 ASN A N 1
ATOM 1271 C CA . ASN A 1 163 ? 9.074 3.028 -25.289 1.00 51.94 163 ASN A CA 1
ATOM 1272 C C . ASN A 1 163 ? 10.423 2.653 -24.643 1.00 51.94 163 ASN A C 1
ATOM 1274 O O . ASN A 1 163 ? 11.416 3.342 -24.878 1.00 51.94 163 ASN A O 1
ATOM 1278 N N . HIS A 1 164 ? 10.449 1.631 -23.787 1.00 49.41 164 HIS A N 1
ATOM 1279 C CA . HIS A 1 164 ? 11.659 1.124 -23.135 1.00 49.41 164 HIS A CA 1
ATOM 1280 C C . HIS A 1 164 ? 12.053 -0.289 -23.620 1.00 49.41 164 HIS A C 1
ATOM 1282 O O . HIS A 1 164 ? 12.903 -0.916 -22.989 1.00 49.41 164 HIS A O 1
ATOM 1288 N N . GLU A 1 165 ? 11.480 -0.748 -24.742 1.00 44.28 165 GLU A N 1
ATOM 1289 C CA . GLU A 1 165 ? 11.989 -1.861 -25.566 1.00 44.28 165 GLU A CA 1
ATOM 1290 C C . GLU A 1 165 ? 12.957 -1.368 -26.654 1.00 44.28 165 GLU A C 1
ATOM 1292 O O . GLU A 1 165 ? 12.687 -0.307 -27.266 1.00 44.28 165 GLU A O 1
#

Radius of gyration: 17.23 Å; Cα contacts (8 Å, |Δi|>4): 133; chains: 1; bounding box: 43×29×58 Å

pLDDT: mean 84.18, std 13.84, range [40.88, 97.5]

InterPro domains:
  IPR055450 AP-5 complex subunit zeta-1, ARM repeats domain [PF14764] (40-156)

Mean predicted aligned error: 7.69 Å

Sequence (165 aa):
MATTTADSSRVDREKDWDFHLRSLSSNARDSSSASDPASDPYILQSVKKIYDIAREGGSEELVARAYPQINKLFQRCVSALPQSQTSNGVLLLTILQFFLDFGEVVLHDADPSLKAFFRSCLSREFADPVIANATLDFLNLNKAKLLSSFPTLLPQANKRIENHE

Foldseek 3Di:
DPPPPVVVVVVVLVVLLVVLLVLLQVLLDPDPPRAQSLVPVCNLVSLVSLLVSCVVVVDLVSLQSSVVSLVSNLVSNLVCLVVHPGQCLSVLLSSLVSCLVNVVSNVHDSQVSLVSNLVGRCVVCVVPVVNVVSVVVSCVVCVVVCCVPPVVSVVVSVVVVVVVD

Organism: Musa balbisiana (NCBI:txid52838)